Protein AF-A0A1T3NU01-F1 (afdb_monomer)

Secondary structure (DSSP, 8-state):
-------SPPPEE-TT--TTT---EEEEEETTEEEEEETT-TTPPPEEEEHHHHHHHHHHT-

pLDDT: mean 81.16, std 15.91, range [37.78, 97.25]

Mean predicted aligned error: 7.12 Å

Radius of gyration: 12.56 Å; Cα contacts (8 Å, |Δi|>4): 85; chains: 1; bounding box: 34×24×26 Å

InterPro domains:
  IPR007278 Domain of unknown function DUF397 [PF04149] (10-60)

Organism: NCBI:txid159449

Structure (mmCIF, N/CA/C/O backbone):
data_AF-A0A1T3NU01-F1
#
_entry.id   AF-A0A1T3NU01-F1
#
loop_
_atom_site.group_PDB
_atom_site.id
_atom_site.type_symbol
_atom_site.label_atom_id
_atom_site.label_alt_id
_atom_site.label_comp_id
_atom_site.label_asym_id
_atom_site.label_entity_id
_atom_site.label_seq_id
_atom_site.pdbx_PDB_ins_code
_atom_site.Cartn_x
_atom_site.Cartn_y
_atom_site.Cartn_z
_atom_site.occupancy
_atom_site.B_iso_or_equiv
_atom_site.auth_seq_id
_atom_site.auth_comp_id
_atom_site.auth_asym_id
_atom_site.auth_atom_id
_atom_site.pdbx_PDB_model_num
ATOM 1 N N . MET A 1 1 ? -16.900 15.130 8.410 1.00 37.78 1 MET A N 1
ATOM 2 C CA . MET A 1 1 ? -15.764 14.500 7.705 1.00 37.78 1 MET A CA 1
ATOM 3 C C . MET A 1 1 ? -15.507 13.159 8.372 1.00 37.78 1 MET A C 1
ATOM 5 O O . MET A 1 1 ? -14.911 13.097 9.439 1.00 37.78 1 MET A O 1
ATOM 9 N N . THR A 1 2 ? -16.150 12.112 7.867 1.00 40.84 2 THR A N 1
ATOM 10 C CA . THR A 1 2 ? -16.249 10.802 8.520 1.00 40.84 2 THR A CA 1
ATOM 11 C C . THR A 1 2 ? -14.872 10.139 8.510 1.00 40.84 2 THR A C 1
ATOM 13 O O . THR A 1 2 ? -14.357 9.810 7.447 1.00 40.84 2 THR A O 1
ATOM 16 N N . ARG A 1 3 ? -14.244 9.977 9.683 1.00 47.28 3 ARG A N 1
ATOM 17 C CA . ARG A 1 3 ? -13.044 9.144 9.851 1.00 47.28 3 ARG A CA 1
ATOM 18 C C . ARG A 1 3 ? -13.464 7.687 9.655 1.00 47.28 3 ARG A C 1
ATOM 20 O O . ARG A 1 3 ? -13.787 6.997 10.618 1.00 47.28 3 ARG A O 1
ATOM 27 N N . GLU A 1 4 ? -13.550 7.244 8.405 1.00 50.84 4 GLU A N 1
ATOM 28 C CA . GLU A 1 4 ? -13.790 5.839 8.094 1.00 50.84 4 GLU A CA 1
ATOM 29 C C . GLU A 1 4 ? -12.601 5.047 8.639 1.00 50.84 4 GLU A C 1
ATOM 31 O O . GLU A 1 4 ? -11.447 5.286 8.279 1.00 50.84 4 GLU A O 1
ATOM 36 N N . ARG A 1 5 ? -12.880 4.175 9.610 1.00 53.34 5 ARG A N 1
ATOM 37 C CA . ARG A 1 5 ? -11.890 3.307 10.244 1.00 53.34 5 ARG A CA 1
ATOM 38 C C . ARG A 1 5 ? -11.253 2.446 9.154 1.00 53.34 5 ARG A C 1
ATOM 40 O O . ARG A 1 5 ? -11.845 1.466 8.715 1.00 53.34 5 ARG A O 1
ATOM 47 N N . ILE A 1 6 ? -10.046 2.822 8.740 1.00 57.97 6 ILE A N 1
ATOM 48 C CA . ILE A 1 6 ? -9.117 1.989 7.974 1.00 57.97 6 ILE A CA 1
ATOM 49 C C . ILE A 1 6 ? -9.003 0.680 8.751 1.00 57.97 6 ILE A C 1
ATOM 51 O O . ILE A 1 6 ? -8.478 0.660 9.865 1.00 57.97 6 ILE A O 1
ATOM 55 N N . ALA A 1 7 ? -9.597 -0.388 8.229 1.00 51.94 7 ALA A N 1
ATOM 56 C CA . ALA A 1 7 ? -9.571 -1.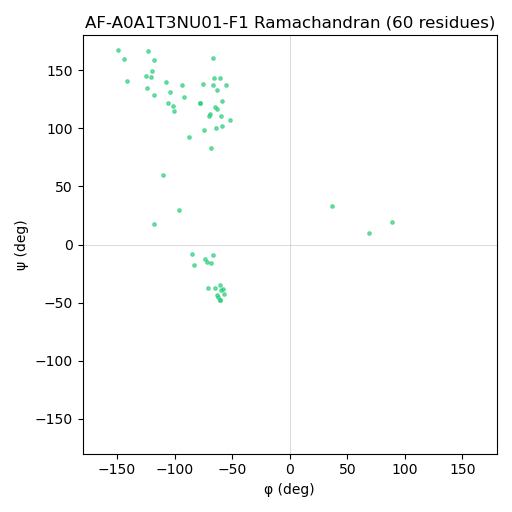683 8.883 1.00 51.94 7 ALA A CA 1
ATOM 57 C C . ALA A 1 7 ? -8.123 -2.177 8.935 1.00 51.94 7 ALA A C 1
ATOM 59 O O . ALA A 1 7 ? -7.603 -2.609 7.919 1.00 51.94 7 ALA A O 1
ATOM 60 N N . THR A 1 8 ? -7.478 -2.018 10.096 1.00 56.53 8 THR A N 1
ATOM 61 C CA . THR A 1 8 ? -6.445 -2.887 10.699 1.00 56.53 8 THR A CA 1
ATOM 62 C C . THR A 1 8 ? -5.422 -3.553 9.765 1.00 56.53 8 THR A C 1
ATOM 64 O O . THR A 1 8 ? -4.975 -4.662 10.037 1.00 56.53 8 THR A O 1
ATOM 67 N N . GLY A 1 9 ? -5.025 -2.907 8.674 1.00 59.00 9 GLY A N 1
ATOM 68 C CA . GLY A 1 9 ? -3.887 -3.311 7.863 1.00 59.00 9 GLY A CA 1
ATOM 69 C C . GLY A 1 9 ? -2.640 -2.595 8.356 1.00 59.00 9 GLY A C 1
ATOM 70 O O . GLY A 1 9 ? -2.629 -1.368 8.467 1.00 59.00 9 GLY A O 1
ATOM 71 N N . THR A 1 10 ? -1.576 -3.338 8.657 1.00 82.25 10 THR A N 1
ATOM 72 C CA . THR A 1 10 ? -0.266 -2.727 8.897 1.00 82.25 10 THR A CA 1
ATOM 73 C C . THR A 1 10 ? 0.210 -2.088 7.596 1.00 82.25 10 THR A C 1
ATOM 75 O O . THR A 1 10 ? 0.400 -2.782 6.597 1.00 82.25 10 THR A O 1
ATOM 78 N N . TRP A 1 11 ? 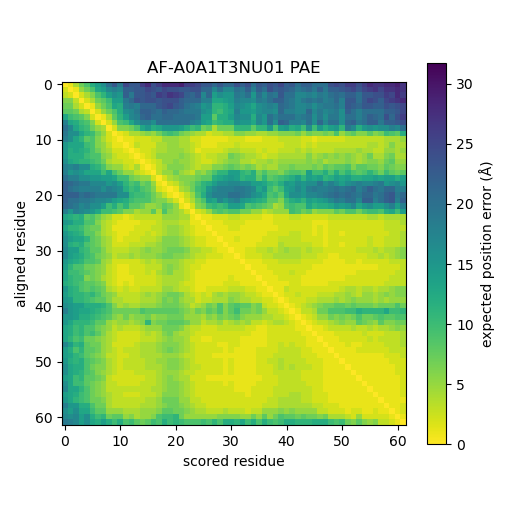0.398 -0.766 7.607 1.00 87.75 11 TRP A N 1
ATOM 79 C CA . TRP A 1 11 ? 1.003 -0.048 6.488 1.00 87.75 11 TRP A CA 1
ATOM 80 C C . TRP A 1 11 ? 2.404 -0.588 6.224 1.00 87.75 11 TRP A C 1
ATOM 82 O O . TRP A 1 11 ? 3.259 -0.599 7.111 1.00 87.75 11 TRP A O 1
ATOM 92 N N . ARG A 1 12 ? 2.639 -1.031 4.990 1.00 88.75 12 ARG A N 1
ATOM 93 C CA . ARG A 1 12 ? 3.948 -1.459 4.515 1.00 88.75 12 ARG A CA 1
ATOM 94 C C . ARG A 1 12 ? 4.511 -0.391 3.593 1.00 88.75 12 ARG A C 1
ATOM 96 O O . ARG A 1 12 ? 3.925 -0.075 2.560 1.00 88.75 12 ARG A O 1
ATOM 103 N N . LYS A 1 13 ? 5.682 0.122 3.953 1.00 87.00 13 LYS A N 1
ATOM 104 C CA . LYS A 1 13 ? 6.469 1.022 3.111 1.00 87.00 13 LYS A CA 1
ATOM 105 C C . LYS A 1 13 ? 7.158 0.241 1.992 1.00 87.00 13 LYS A C 1
ATOM 107 O O . LYS A 1 13 ? 7.663 -0.858 2.229 1.00 87.00 13 LYS A O 1
ATOM 112 N N . SER A 1 14 ? 7.164 0.795 0.780 1.00 83.50 14 SER A N 1
ATOM 113 C CA . SER A 1 14 ? 7.917 0.228 -0.345 1.00 83.50 14 SER A CA 1
ATOM 114 C C . SER A 1 14 ? 9.418 0.184 -0.036 1.00 83.50 14 SER A C 1
ATOM 116 O O . SER A 1 14 ? 9.955 1.102 0.578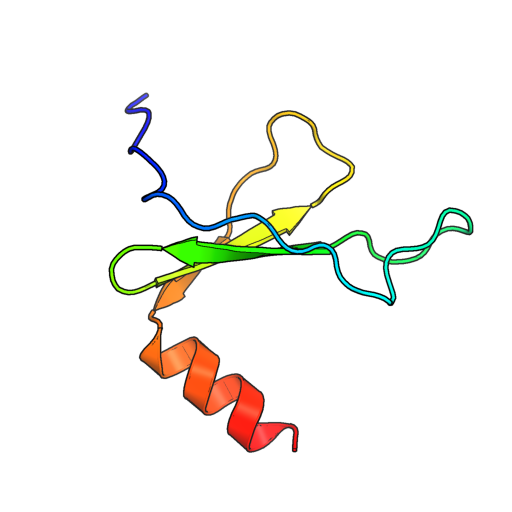 1.00 83.50 14 SER A O 1
ATOM 118 N N . SER A 1 15 ? 10.117 -0.859 -0.489 1.00 77.44 15 SER A N 1
ATOM 119 C CA . SE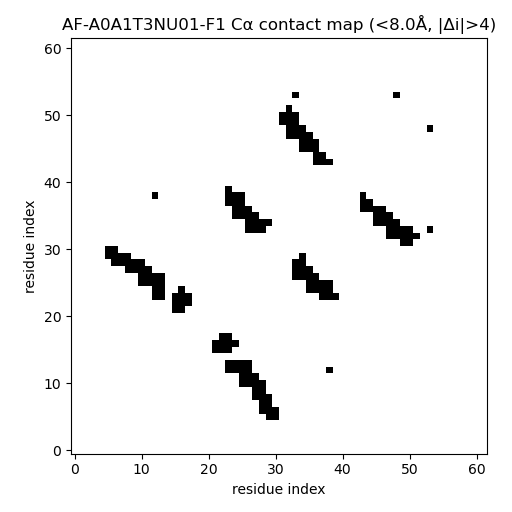R A 1 15 ? 11.585 -0.954 -0.398 1.00 77.44 15 SER A CA 1
ATOM 120 C C . SER A 1 15 ? 12.308 0.045 -1.305 1.00 77.44 15 SER A C 1
ATOM 122 O O . SER A 1 15 ? 13.492 0.295 -1.112 1.00 77.44 15 SER A O 1
ATOM 124 N N . TYR A 1 16 ? 11.597 0.621 -2.277 1.00 75.12 16 TYR A N 1
ATOM 125 C CA . TYR A 1 16 ? 12.096 1.698 -3.133 1.00 75.12 16 TYR A CA 1
ATOM 126 C C . TYR A 1 16 ? 11.923 3.087 -2.490 1.00 75.12 16 TYR A C 1
ATOM 128 O O . TYR A 1 16 ? 12.466 4.072 -2.988 1.00 75.12 16 TYR A O 1
ATOM 136 N N . SER A 1 17 ? 11.220 3.171 -1.352 1.00 73.06 17 SER A N 1
ATOM 137 C CA . SER A 1 17 ? 11.112 4.389 -0.549 1.00 73.06 17 SER A CA 1
ATOM 138 C C . SER A 1 17 ? 12.428 4.618 0.203 1.00 73.06 17 SER A C 1
ATOM 140 O O . SER A 1 17 ? 12.672 4.007 1.243 1.00 73.06 17 SER A O 1
ATOM 142 N N . GLY A 1 18 ? 13.292 5.487 -0.322 1.00 65.44 18 GLY A N 1
ATOM 143 C CA . GLY A 1 18 ? 14.590 5.818 0.276 1.00 65.44 18 GLY A CA 1
ATOM 144 C C . GLY A 1 18 ? 14.725 7.289 0.681 1.00 65.44 18 GLY A C 1
ATOM 145 O O . GLY A 1 18 ? 14.063 8.167 0.132 1.00 65.44 18 GLY A O 1
ATOM 146 N N . ASN A 1 19 ? 15.659 7.573 1.596 1.00 63.59 19 ASN A N 1
ATOM 147 C CA . ASN A 1 19 ? 16.005 8.933 2.041 1.00 63.59 19 ASN A CA 1
ATO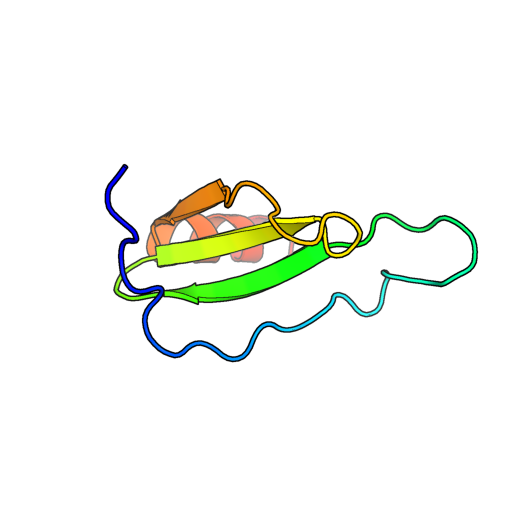M 148 C C . ASN A 1 19 ? 16.660 9.813 0.955 1.00 63.59 19 ASN A C 1
ATOM 150 O O . ASN A 1 19 ? 16.812 11.010 1.172 1.00 63.59 19 ASN A O 1
ATOM 154 N N . GLN A 1 20 ? 17.034 9.251 -0.200 1.00 64.12 20 GLN A N 1
ATOM 155 C CA . GLN A 1 20 ? 17.693 9.970 -1.302 1.00 64.12 20 GLN A CA 1
ATOM 156 C C . GLN A 1 20 ? 16.724 10.443 -2.402 1.00 64.12 20 GLN A C 1
ATOM 158 O O . GLN A 1 20 ? 17.103 10.532 -3.564 1.00 64.12 20 GLN A O 1
ATOM 163 N N . GLY A 1 21 ? 15.466 10.731 -2.058 1.00 58.16 21 GLY A N 1
ATOM 164 C CA . GLY A 1 21 ? 14.502 11.294 -3.013 1.00 58.16 21 GLY A CA 1
ATOM 165 C C . GLY A 1 21 ? 13.699 10.272 -3.820 1.00 58.16 21 GLY A C 1
ATOM 166 O O . GLY A 1 21 ? 13.120 10.643 -4.833 1.00 58.16 21 GLY A O 1
ATOM 167 N N . GLY A 1 22 ? 13.615 9.016 -3.368 1.00 63.59 22 GLY A N 1
ATOM 168 C CA . GLY A 1 22 ? 12.681 8.045 -3.948 1.00 63.59 22 GLY A CA 1
ATOM 169 C C . GLY A 1 22 ? 11.212 8.419 -3.697 1.00 63.59 22 GLY A C 1
ATOM 170 O O . GLY A 1 22 ? 10.889 9.197 -2.782 1.00 63.59 22 GLY A O 1
ATOM 171 N N . ASP A 1 23 ? 10.317 7.846 -4.498 1.00 67.69 23 ASP A N 1
ATOM 172 C CA . ASP A 1 23 ? 8.872 7.966 -4.308 1.00 67.69 23 ASP A CA 1
ATOM 173 C C . ASP A 1 23 ? 8.451 7.172 -3.067 1.00 67.69 23 ASP A C 1
ATOM 175 O O . ASP A 1 23 ? 8.522 5.942 -3.021 1.00 67.69 23 ASP A O 1
ATOM 179 N N . CYS A 1 24 ? 8.053 7.888 -2.014 1.00 84.31 24 CYS A N 1
ATOM 180 C CA . CYS A 1 24 ? 7.742 7.283 -0.726 1.00 84.31 24 CYS A CA 1
ATOM 181 C C . CYS A 1 24 ? 6.285 6.831 -0.672 1.00 84.31 24 CYS A C 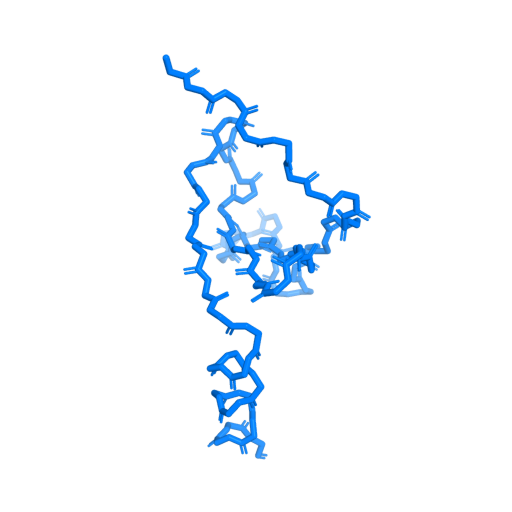1
ATOM 183 O O . CYS A 1 24 ? 5.402 7.583 -0.266 1.00 84.31 24 CYS A O 1
ATOM 185 N N . VAL A 1 25 ? 6.046 5.575 -1.033 1.00 88.25 25 VAL A N 1
ATOM 186 C CA . VAL A 1 25 ? 4.706 4.978 -1.038 1.00 88.25 25 VAL A CA 1
ATOM 187 C C . VAL A 1 25 ? 4.548 3.989 0.117 1.00 88.25 25 VAL A C 1
ATOM 189 O O . VAL A 1 25 ? 5.460 3.209 0.420 1.00 88.25 25 VAL A O 1
ATOM 192 N N . GLU A 1 26 ? 3.370 3.999 0.744 1.00 91.25 26 GLU A N 1
ATOM 193 C CA . GLU A 1 26 ? 2.907 2.948 1.654 1.00 91.25 26 GLU A CA 1
ATOM 194 C C . GLU A 1 26 ? 1.611 2.325 1.146 1.00 91.25 26 GLU A C 1
ATOM 196 O O . GLU A 1 26 ? 0.738 3.016 0.614 1.00 91.25 26 GLU A O 1
ATOM 201 N N . VAL A 1 27 ? 1.475 1.017 1.360 1.00 92.50 27 VAL A N 1
ATOM 202 C CA . VAL A 1 27 ? 0.274 0.251 1.020 1.00 92.50 27 VAL A CA 1
ATOM 203 C C . VAL A 1 27 ? -0.256 -0.490 2.241 1.00 92.50 27 VAL A C 1
ATOM 205 O O . VAL A 1 27 ? 0.524 -0.948 3.079 1.00 92.50 27 VAL A O 1
ATOM 208 N N . ALA A 1 28 ? -1.574 -0.625 2.353 1.00 93.00 28 ALA A N 1
ATOM 209 C CA . ALA A 1 28 ? -2.208 -1.425 3.396 1.00 93.00 28 ALA A CA 1
ATOM 210 C C . ALA A 1 28 ? -3.430 -2.176 2.853 1.00 93.00 28 ALA A C 1
ATOM 212 O O . ALA A 1 28 ? -4.207 -1.602 2.081 1.00 93.00 28 ALA A O 1
ATOM 213 N N . PRO A 1 29 ? -3.644 -3.436 3.273 1.00 91.69 29 PRO A N 1
ATOM 214 C CA . PRO A 1 29 ? -4.916 -4.102 3.050 1.00 91.69 29 PRO A CA 1
ATOM 215 C C . PRO A 1 29 ? -6.006 -3.404 3.870 1.00 91.69 29 PRO A C 1
ATOM 217 O O . PRO A 1 29 ? -5.804 -3.060 5.033 1.00 91.69 29 PRO A O 1
ATOM 220 N N . LEU A 1 30 ? -7.162 -3.208 3.251 1.00 89.25 30 LEU A N 1
ATOM 221 C CA . LEU A 1 30 ? -8.383 -2.675 3.847 1.00 89.25 30 LEU A CA 1
ATOM 222 C C . LEU A 1 30 ? -9.509 -3.694 3.635 1.00 89.25 30 LEU A C 1
ATOM 224 O O . LEU A 1 30 ? -9.403 -4.586 2.792 1.00 89.25 30 LEU A O 1
ATOM 228 N N . THR A 1 31 ? -10.634 -3.544 4.333 1.00 89.56 31 THR A N 1
ATOM 229 C CA . THR A 1 31 ? -11.811 -4.388 4.076 1.00 89.56 31 THR A CA 1
ATOM 230 C C . THR A 1 31 ? -12.278 -4.219 2.626 1.00 89.56 31 THR A C 1
ATOM 232 O O . THR A 1 31 ? -12.767 -3.152 2.253 1.00 89.56 31 THR A O 1
ATOM 235 N N . GLY A 1 32 ? -12.094 -5.264 1.810 1.00 90.12 32 GLY A N 1
ATOM 236 C CA . GLY A 1 32 ? -12.462 -5.294 0.387 1.00 90.12 32 GLY A CA 1
ATOM 237 C C . GLY A 1 32 ? -11.625 -4.390 -0.529 1.00 90.12 32 GLY A C 1
ATOM 238 O O . GLY A 1 32 ? -11.986 -4.187 -1.686 1.00 90.12 32 GLY A O 1
ATOM 239 N N . ALA A 1 33 ? -10.529 -3.814 -0.035 1.00 94.00 33 ALA A N 1
ATOM 240 C CA . ALA A 1 33 ? -9.777 -2.802 -0.766 1.00 94.00 33 ALA A CA 1
ATOM 241 C C . ALA A 1 33 ? -8.280 -2.826 -0.437 1.00 94.00 33 ALA A C 1
ATOM 243 O O . ALA A 1 33 ? -7.846 -3.421 0.545 1.00 94.00 33 ALA A O 1
ATOM 244 N N . VAL A 1 34 ? -7.496 -2.117 -1.241 1.00 94.56 34 VAL A N 1
ATOM 245 C CA . VAL A 1 34 ? -6.109 -1.762 -0.939 1.00 94.56 34 VAL A CA 1
ATOM 246 C C . VAL A 1 34 ? -6.006 -0.245 -0.880 1.00 94.56 34 VAL A C 1
ATOM 248 O O . VAL A 1 34 ? -6.477 0.455 -1.779 1.00 94.56 34 VAL A O 1
ATOM 251 N N . GLY A 1 35 ? -5.430 0.255 0.210 1.00 94.00 35 GLY A N 1
ATOM 252 C CA . GLY A 1 35 ? -5.107 1.663 0.388 1.00 94.00 35 GLY A CA 1
ATOM 253 C C . GLY A 1 35 ? -3.675 1.941 -0.044 1.00 94.00 35 GLY A C 1
ATOM 254 O O . GLY A 1 35 ? -2.773 1.184 0.307 1.00 94.00 35 GLY A O 1
ATOM 255 N N . VAL A 1 36 ? -3.476 3.041 -0.761 1.00 93.12 36 VAL A N 1
ATOM 256 C CA . VAL A 1 36 ? -2.166 3.573 -1.147 1.00 93.12 36 VAL A CA 1
ATOM 257 C C . VAL A 1 36 ? -2.077 5.012 -0.658 1.00 93.12 36 VAL A C 1
ATOM 259 O O . VAL A 1 36 ? -3.030 5.777 -0.824 1.00 93.12 36 VAL A O 1
ATOM 262 N N . ARG A 1 37 ? -0.954 5.385 -0.042 1.00 91.94 37 ARG A N 1
ATOM 263 C CA . ARG A 1 37 ? -0.716 6.757 0.419 1.00 91.94 37 ARG A CA 1
ATOM 264 C C . ARG A 1 37 ? 0.740 7.178 0.264 1.00 91.94 37 ARG A C 1
ATOM 266 O O . ARG A 1 37 ? 1.636 6.333 0.220 1.00 91.94 37 ARG A O 1
ATOM 273 N N . ASP A 1 38 ? 0.959 8.488 0.258 1.00 88.12 38 ASP A N 1
ATOM 274 C CA . ASP A 1 38 ? 2.293 9.084 0.349 1.00 88.12 38 ASP A CA 1
ATOM 275 C C . ASP A 1 38 ? 2.776 9.051 1.805 1.00 88.12 38 ASP A C 1
ATOM 277 O O . ASP A 1 38 ? 2.137 9.616 2.695 1.00 88.12 38 ASP A O 1
ATOM 281 N N . SER A 1 39 ? 3.915 8.405 2.051 1.00 84.50 39 SER A N 1
ATOM 282 C CA . SER A 1 39 ? 4.501 8.275 3.386 1.00 84.50 39 SER A CA 1
ATOM 283 C C . SER A 1 39 ? 5.099 9.576 3.931 1.00 84.50 39 SER A C 1
ATOM 285 O O . SER A 1 39 ? 5.468 9.617 5.104 1.00 84.50 39 SER A O 1
ATOM 287 N N . LYS A 1 40 ? 5.319 10.590 3.090 1.00 82.81 40 LYS A N 1
ATOM 288 C CA . LYS A 1 40 ? 5.894 11.891 3.471 1.00 82.81 40 LYS A CA 1
ATOM 289 C C . LYS A 1 40 ? 4.830 12.834 4.031 1.00 82.81 40 LYS A C 1
ATOM 291 O O . LYS A 1 40 ? 5.177 13.803 4.698 1.00 82.81 40 LYS A O 1
ATOM 296 N N . VAL A 1 41 ? 3.548 12.553 3.792 1.00 81.75 41 VAL A N 1
ATOM 297 C CA . VAL A 1 41 ? 2.434 13.389 4.250 1.00 81.75 41 VAL A CA 1
ATOM 298 C C . VAL A 1 41 ? 1.814 12.760 5.498 1.00 81.75 41 VAL A C 1
ATOM 300 O O . VAL A 1 41 ? 1.254 11.669 5.442 1.00 81.75 41 VAL A O 1
ATOM 303 N N . GLY A 1 42 ? 1.905 13.447 6.642 1.00 77.75 42 GLY A N 1
ATOM 304 C CA . GLY A 1 42 ? 1.411 12.926 7.927 1.00 77.75 42 GLY A CA 1
ATOM 305 C C . GLY A 1 42 ? -0.078 12.546 7.905 1.00 77.75 42 GLY A C 1
ATOM 306 O O . GLY A 1 42 ? -0.444 11.465 8.362 1.00 77.75 42 GLY A O 1
ATOM 307 N N . GLU A 1 43 ? -0.917 13.386 7.293 1.00 82.75 43 GLU A N 1
ATOM 308 C CA . GLU A 1 43 ? -2.324 13.091 6.980 1.00 82.75 43 GLU A CA 1
ATOM 309 C C . GLU A 1 43 ? -2.513 12.923 5.466 1.00 82.75 43 GLU A C 1
ATOM 311 O O . GLU A 1 43 ? -3.224 13.679 4.807 1.00 82.75 43 GLU A O 1
ATOM 316 N N . SER A 1 44 ? -1.805 11.952 4.890 1.00 81.88 44 SER A N 1
ATOM 317 C CA . SER A 1 44 ? -1.860 11.695 3.451 1.00 81.88 44 SER A CA 1
ATOM 318 C C . SER A 1 44 ? -3.262 11.274 2.989 1.00 81.88 44 SER A C 1
ATOM 320 O O . SER A 1 44 ? -3.852 10.370 3.597 1.00 81.88 44 SER A O 1
ATOM 322 N N . PRO A 1 45 ? -3.791 11.856 1.896 1.00 89.19 45 PRO A N 1
ATOM 323 C CA . PRO A 1 45 ? -4.953 11.312 1.209 1.00 89.19 45 PRO A CA 1
ATOM 324 C C . PRO A 1 45 ? -4.717 9.852 0.805 1.00 89.19 45 PRO A C 1
ATOM 326 O O . PRO A 1 45 ? -3.648 9.493 0.314 1.00 89.19 45 PRO A O 1
ATOM 329 N N . ILE A 1 46 ? -5.729 9.005 0.997 1.00 91.50 46 ILE A N 1
ATOM 330 C CA . ILE A 1 46 ? -5.639 7.579 0.670 1.00 91.50 46 ILE A CA 1
ATOM 331 C C . ILE A 1 46 ? -6.347 7.326 -0.651 1.00 91.50 46 ILE A C 1
ATOM 333 O O . ILE A 1 46 ? -7.564 7.493 -0.757 1.00 91.50 46 ILE A O 1
ATOM 337 N N . VAL A 1 47 ? -5.595 6.840 -1.633 1.00 93.50 47 VAL A N 1
ATOM 338 C CA . VAL A 1 47 ? -6.171 6.250 -2.839 1.00 93.50 47 VAL A CA 1
ATOM 339 C C . VAL A 1 47 ? -6.633 4.841 -2.489 1.00 93.50 47 VAL A C 1
ATOM 341 O O . VAL A 1 47 ? -5.847 4.014 -2.029 1.00 93.50 47 VAL A O 1
ATOM 344 N N . ARG A 1 48 ? -7.925 4.565 -2.684 1.00 94.25 48 ARG A N 1
ATOM 345 C CA . ARG A 1 48 ? -8.513 3.240 -2.458 1.00 94.25 48 ARG A CA 1
ATOM 346 C C . ARG A 1 48 ? -8.754 2.554 -3.789 1.00 94.25 48 ARG A C 1
ATOM 348 O O . ARG A 1 48 ? -9.377 3.119 -4.682 1.00 94.25 48 ARG A O 1
ATOM 355 N N . THR A 1 49 ? -8.318 1.309 -3.880 1.00 95.69 49 THR A N 1
ATOM 356 C CA . THR A 1 49 ? -8.618 0.422 -5.005 1.00 95.69 49 THR A CA 1
ATOM 357 C C . THR A 1 49 ? -9.369 -0.797 -4.486 1.00 95.69 49 THR A C 1
ATOM 359 O O . THR A 1 49 ? -9.173 -1.195 -3.338 1.00 95.69 49 THR A O 1
ATOM 362 N N . ARG A 1 50 ? -10.249 -1.391 -5.298 1.00 95.94 50 ARG A N 1
ATOM 363 C CA . ARG A 1 50 ? -10.850 -2.687 -4.947 1.00 95.94 50 ARG A CA 1
ATOM 364 C C . ARG A 1 50 ? -9.759 -3.758 -4.934 1.00 95.94 50 ARG A C 1
ATOM 366 O O . ARG A 1 50 ? -8.861 -3.715 -5.776 1.00 95.94 50 ARG A O 1
ATOM 373 N N . ALA A 1 51 ? -9.842 -4.711 -4.009 1.00 93.56 51 ALA A N 1
ATOM 374 C CA 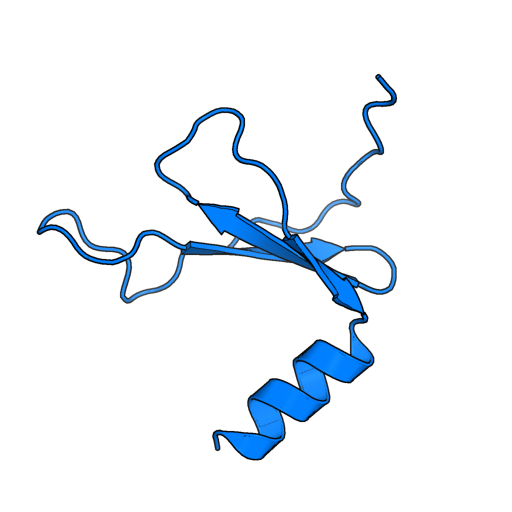. ALA A 1 51 ? -8.812 -5.739 -3.847 1.00 93.56 51 ALA A CA 1
ATOM 375 C C . ALA A 1 51 ? -8.587 -6.556 -5.136 1.00 93.56 51 ALA A C 1
ATOM 377 O O . ALA A 1 51 ? -7.449 -6.831 -5.508 1.00 93.56 51 ALA A O 1
ATOM 378 N N . GLU A 1 52 ? -9.658 -6.866 -5.865 1.00 96.38 52 GLU A N 1
ATOM 379 C CA . GLU A 1 52 ? -9.619 -7.574 -7.144 1.00 96.38 52 GLU A CA 1
ATOM 380 C C . GLU A 1 52 ? -8.921 -6.777 -8.253 1.00 96.38 52 GLU A C 1
ATOM 382 O O . GLU A 1 52 ? -8.176 -7.345 -9.047 1.00 96.38 52 GLU A O 1
ATOM 387 N N . ALA A 1 53 ? -9.108 -5.455 -8.289 1.00 96.88 53 ALA A N 1
ATOM 388 C CA . ALA A 1 53 ? -8.458 -4.599 -9.277 1.00 96.88 53 ALA A CA 1
ATOM 389 C C . ALA A 1 53 ? -6.957 -4.475 -8.989 1.00 96.88 53 ALA A C 1
ATOM 391 O O . ALA A 1 53 ? -6.147 -4.488 -9.911 1.00 96.88 53 ALA A O 1
ATOM 392 N N . TRP A 1 54 ? -6.590 -4.404 -7.707 1.00 95.50 54 TRP A N 1
ATOM 393 C CA . TRP A 1 54 ? -5.195 -4.421 -7.279 1.00 95.50 54 TRP A CA 1
ATOM 394 C C . TRP A 1 54 ? -4.492 -5.729 -7.659 1.00 95.50 54 TRP A C 1
ATOM 396 O O . TRP A 1 54 ? -3.394 -5.696 -8.207 1.00 95.50 54 TRP A O 1
ATOM 406 N N . ALA A 1 55 ? -5.136 -6.877 -7.421 1.00 95.06 55 ALA A N 1
ATOM 407 C CA . ALA A 1 55 ? -4.594 -8.180 -7.804 1.00 95.06 55 ALA A CA 1
ATOM 408 C C . ALA A 1 55 ? -4.384 -8.289 -9.323 1.00 95.06 55 ALA A C 1
ATOM 410 O O . ALA A 1 55 ? -3.290 -8.631 -9.763 1.00 95.06 55 ALA A O 1
ATOM 411 N N . ALA A 1 56 ? -5.387 -7.907 -10.1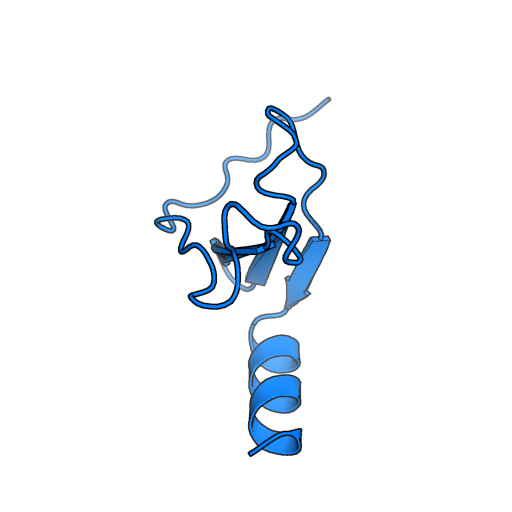21 1.00 97.25 56 ALA A N 1
ATOM 412 C CA . ALA A 1 56 ? -5.277 -7.905 -11.580 1.00 97.25 56 ALA A CA 1
ATOM 413 C C . ALA A 1 56 ? -4.151 -6.984 -12.085 1.00 97.25 56 ALA A C 1
ATOM 415 O O . ALA A 1 56 ? -3.426 -7.333 -13.017 1.00 97.25 56 ALA A O 1
ATOM 416 N N . PHE A 1 57 ? -3.975 -5.817 -11.456 1.00 95.19 57 PHE A N 1
ATOM 417 C CA . PHE A 1 57 ? -2.874 -4.913 -11.773 1.00 95.19 57 PHE A CA 1
ATOM 418 C C . PHE A 1 57 ? -1.510 -5.575 -11.532 1.00 95.19 57 PHE A C 1
ATOM 420 O O . PHE A 1 57 ? -0.665 -5.541 -12.426 1.00 95.19 57 PHE A O 1
ATOM 427 N N . LEU A 1 58 ? -1.306 -6.213 -10.376 1.00 94.25 58 LEU A N 1
ATOM 428 C CA . LEU A 1 58 ? -0.047 -6.897 -10.067 1.00 94.25 58 LEU A CA 1
ATOM 429 C C . LEU A 1 58 ? 0.235 -8.058 -11.025 1.00 94.25 58 LEU A C 1
ATOM 431 O O . LEU A 1 58 ? 1.356 -8.174 -11.511 1.00 94.25 58 LEU A O 1
ATOM 435 N N . ASP A 1 59 ? -0.777 -8.867 -11.341 1.00 96.69 59 ASP A N 1
ATOM 436 C CA . ASP A 1 59 ? -0.635 -9.982 -12.283 1.00 96.69 59 ASP A CA 1
ATOM 437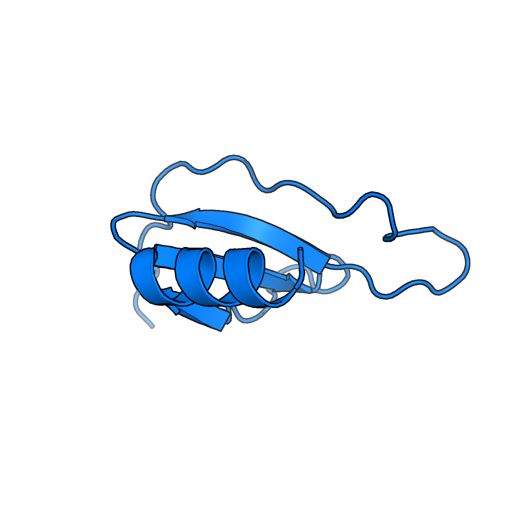 C C . ASP A 1 59 ? -0.219 -9.508 -13.684 1.00 96.69 59 ASP A C 1
ATOM 439 O O . ASP A 1 59 ? 0.567 -10.177 -14.348 1.00 96.69 59 ASP A O 1
ATOM 443 N N . SER A 1 60 ? -0.689 -8.335 -14.124 1.00 95.94 60 SER A N 1
ATOM 444 C CA . SER A 1 60 ? -0.310 -7.764 -15.428 1.00 95.94 60 SER A CA 1
ATOM 445 C C . SER A 1 60 ? 1.118 -7.201 -15.504 1.00 95.94 60 SER A C 1
ATOM 447 O O . SER A 1 60 ? 1.588 -6.917 -16.602 1.00 95.94 60 SER A O 1
ATOM 449 N N . HIS A 1 61 ? 1.804 -7.037 -14.367 1.00 89.25 61 HIS A N 1
ATOM 450 C CA . HIS A 1 61 ? 3.170 -6.492 -14.279 1.00 89.25 61 HIS A CA 1
ATOM 451 C C . HIS A 1 61 ? 4.171 -7.499 -13.693 1.00 89.25 61 HIS A C 1
ATOM 453 O O . HIS A 1 61 ? 5.246 -7.113 -13.226 1.00 89.25 61 HIS A O 1
ATOM 459 N N . ARG A 1 62 ? 3.803 -8.781 -13.693 1.00 75.81 62 ARG A N 1
ATOM 460 C CA . ARG A 1 62 ? 4.718 -9.893 -13.447 1.00 75.81 62 ARG A CA 1
ATOM 461 C C . ARG A 1 62 ? 5.526 -10.211 -14.701 1.00 75.81 62 ARG A C 1
ATOM 463 O O . ARG A 1 62 ? 6.716 -10.552 -14.526 1.00 75.81 62 ARG A O 1
#

Foldseek 3Di:
DDPDPFPDWDWDWDPQQDPPDGQTWTWTDGVQWIWIFGPVDPPTDTDIDGPVVVVVVVVVVD

Solvent-accessible surface area (backbone atoms only — not comparable to full-atom values): 3788 Å² total; per-residue (Å²): 134,83,82,73,78,76,46,88,39,75,72,43,69,44,92,66,39,46,97,87,77,42,74,42,41,27,40,24,57,34,85,74,24,35,36,36,31,46,68,84,42,93,86,43,71,69,52,75,41,48,44,71,58,53,51,54,52,52,65,75,73,111

Sequence (62 aa):
MTRERIATGTWRKSSYSGNQGGDCVEVAPLTGAVGVRDSKVGESPIVRTRAEAWAAFLDSHR

Nearest PDB structures (foldseek):
  3vkf-assembly5_D  TM=4.846E-01  e=1.552E+00  Bos taurus
  3mw2-assembly1_A  TM=5.075E-01  e=1.978E+00  Mus musculus
  3r05-assembly2_B  TM=5.049E-01  e=2.521E+00  Bos taurus
  3asi-assembly1_A  TM=4.974E-01  e=5.218E+00  Bos taurus